Protein AF-A0A1Z8ABP5-F1 (afdb_monomer)

pLDDT: mean 72.45, std 17.42, range [30.52, 94.44]

Solvent-accessible surface area (backbone atoms only — not comparable to full-atom values): 9882 Å² total; per-residue (Å²): 132,71,70,82,73,71,87,62,81,62,79,59,78,64,84,73,91,78,81,77,62,80,47,76,46,73,45,80,45,69,45,99,84,73,43,83,43,78,43,72,34,54,63,34,50,81,84,72,70,44,65,38,53,43,59,44,66,47,68,55,70,88,36,31,41,38,39,39,39,40,35,59,24,32,86,50,101,47,36,38,34,43,45,30,41,34,42,35,42,35,41,51,47,73,78,50,100,43,32,36,37,33,38,38,41,34,34,35,50,72,41,66,71,47,79,44,74,36,62,37,89,87,68,53,65,32,46,46,79,52,44,84,48,90,84,40,94,50,38,88,53,50,36,66,63,53,52,50,66,62,64,75,65,83,48,56,66,73,48,73,54,74,47,81,46,78,57,132

Foldseek 3Di:
DPDFDDWDWDWDQPDDDDDWFDDFAWDWDQPPVRDTDIFGWDGADDFGAFRTWTWGWDDDPDFKIKIKIWTCWGDDPFKTWHIKMKIKIWGWDDPDPFKIKIWMWIFIGTGDMDGHWDATPVRATAGRHAADDPPTPCNPPGRVRVVCVVVVPDDRTPDTDMDMGGHD

Mean predicted aligned error: 12.94 Å

Secondary structure (DSSP, 8-state):
-------------------S-----EEEEE-TTS-EEEEEPP---PPPPPS-EEEEEEEETTTEEEEEEEE--EEETTEEE--EEEEEEEEEEEEETTEEEEEEEEEEEPPPEEE--EE-TTS-EE-TTSSSSTTSTTTTS-HHHHHHHHHTT--SEEEEEEEEEE--

Structure (mmCIF, N/CA/C/O backbone):
data_AF-A0A1Z8ABP5-F1
#
_entry.id   AF-A0A1Z8ABP5-F1
#
loop_
_atom_site.group_PDB
_atom_site.id
_atom_site.type_symbol
_atom_site.label_atom_id
_atom_site.label_alt_id
_atom_site.label_comp_id
_atom_site.label_asym_id
_atom_site.label_entity_id
_atom_site.label_seq_id
_atom_site.pdbx_PDB_ins_code
_atom_site.Cartn_x
_atom_site.Cartn_y
_atom_site.Cartn_z
_atom_site.occupancy
_atom_site.B_iso_or_equiv
_atom_site.auth_seq_id
_atom_site.auth_comp_id
_atom_site.auth_asym_id
_atom_site.auth_atom_id
_atom_site.pdbx_PDB_model_num
ATOM 1 N N . MET A 1 1 ? -12.255 -5.434 32.189 1.00 30.95 1 MET A N 1
ATOM 2 C CA . MET A 1 1 ? -11.335 -4.350 32.593 1.00 30.95 1 MET A CA 1
ATOM 3 C C . MET A 1 1 ? -10.095 -4.470 31.726 1.00 30.95 1 MET A C 1
ATOM 5 O O . MET A 1 1 ? -9.403 -5.467 31.860 1.00 30.95 1 MET A O 1
ATOM 9 N N . PHE A 1 2 ? -9.847 -3.529 30.811 1.00 31.52 2 PHE A N 1
ATOM 10 C CA . PHE A 1 2 ? -8.549 -3.451 30.136 1.00 31.52 2 PHE A CA 1
ATOM 11 C C . PHE A 1 2 ? -7.586 -2.749 31.096 1.00 31.52 2 PHE A C 1
ATOM 13 O O . PHE A 1 2 ? -7.566 -1.526 31.194 1.00 31.52 2 PHE A O 1
ATOM 20 N N . SER A 1 3 ? -6.869 -3.531 31.901 1.00 30.52 3 SER A N 1
ATOM 21 C CA . SER A 1 3 ? -5.678 -3.044 32.595 1.00 30.52 3 SER A CA 1
ATOM 22 C C . SER A 1 3 ? -4.641 -2.682 31.534 1.00 30.52 3 SER A C 1
ATOM 24 O O . SER A 1 3 ? -4.383 -3.522 30.676 1.00 30.52 3 SER A O 1
ATOM 26 N N . ALA A 1 4 ? -4.124 -1.449 31.591 1.00 37.59 4 ALA A N 1
ATOM 27 C CA . ALA A 1 4 ? -2.994 -0.900 30.830 1.00 37.59 4 ALA A CA 1
ATOM 28 C C . ALA A 1 4 ? -2.439 -1.835 29.735 1.00 37.59 4 ALA A C 1
ATOM 30 O O . ALA A 1 4 ? -1.683 -2.764 30.020 1.00 37.59 4 ALA A O 1
ATOM 31 N N . LEU A 1 5 ? -2.851 -1.601 28.487 1.00 39.56 5 LEU A N 1
ATOM 32 C CA . LEU A 1 5 ? -2.443 -2.417 27.347 1.00 39.56 5 LEU A CA 1
ATOM 33 C C . LEU A 1 5 ? -0.969 -2.159 27.032 1.00 39.56 5 LEU A C 1
ATOM 35 O O . LEU A 1 5 ? -0.565 -1.034 26.741 1.00 39.56 5 LEU A O 1
ATOM 39 N N . GLY A 1 6 ? -0.178 -3.224 27.146 1.00 37.31 6 GLY A N 1
ATOM 40 C CA . GLY A 1 6 ? 1.231 -3.236 26.795 1.00 37.31 6 GLY A CA 1
ATOM 41 C C . GLY A 1 6 ? 1.443 -2.807 25.347 1.00 37.31 6 GLY A C 1
ATOM 42 O O . GLY A 1 6 ? 0.754 -3.270 24.440 1.00 37.31 6 GLY A O 1
ATOM 43 N N . LEU A 1 7 ? 2.434 -1.939 25.151 1.00 36.84 7 LEU A N 1
ATOM 44 C CA . LEU A 1 7 ? 3.013 -1.662 23.843 1.00 36.84 7 LEU A CA 1
ATOM 45 C C . LEU A 1 7 ? 3.543 -2.985 23.281 1.00 36.84 7 LEU A C 1
ATOM 47 O O . LEU A 1 7 ? 4.532 -3.526 23.774 1.00 36.84 7 LEU A O 1
ATOM 51 N N . SER A 1 8 ? 2.844 -3.539 22.297 1.00 35.56 8 SER A N 1
ATOM 52 C CA . SER A 1 8 ? 3.332 -4.682 21.532 1.00 35.56 8 SER A CA 1
ATOM 53 C C . SER A 1 8 ? 4.105 -4.112 20.351 1.00 35.56 8 SER A C 1
ATOM 55 O O . SER A 1 8 ? 3.528 -3.453 19.497 1.00 35.56 8 SER A O 1
ATOM 57 N N . PHE A 1 9 ? 5.420 -4.312 20.338 1.00 37.69 9 PHE A N 1
ATOM 58 C CA . PHE A 1 9 ? 6.273 -3.912 19.225 1.00 37.69 9 PHE A CA 1
ATOM 59 C C . PHE A 1 9 ? 6.453 -5.123 18.317 1.00 37.69 9 PHE A C 1
ATOM 61 O O . PHE A 1 9 ? 7.110 -6.089 18.704 1.00 37.69 9 PHE A O 1
ATOM 68 N N . ILE A 1 10 ? 5.878 -5.087 17.120 1.00 40.72 10 ILE A N 1
ATOM 69 C CA . ILE A 1 10 ? 6.277 -6.001 16.052 1.00 40.72 10 ILE A CA 1
ATOM 70 C C . ILE A 1 10 ? 7.285 -5.224 15.211 1.00 40.72 10 ILE A C 1
ATOM 72 O O . ILE A 1 10 ? 6.918 -4.350 14.439 1.00 40.72 10 ILE A O 1
ATOM 76 N N . TYR A 1 11 ? 8.569 -5.487 15.445 1.00 36.22 11 TYR A N 1
ATOM 77 C CA . TYR A 1 11 ? 9.667 -4.937 14.658 1.00 36.22 11 TYR A CA 1
ATOM 78 C C . TYR A 1 11 ? 10.094 -6.004 13.652 1.00 36.22 11 TYR A C 1
ATOM 80 O O . TYR A 1 11 ? 10.737 -6.988 14.019 1.00 36.22 11 TYR A O 1
ATOM 88 N N . LEU A 1 12 ? 9.689 -5.844 12.395 1.00 39.56 12 LEU A N 1
ATOM 89 C CA . LEU A 1 12 ? 10.158 -6.674 11.289 1.00 39.56 12 LEU A CA 1
ATOM 90 C C . LEU A 1 12 ? 11.293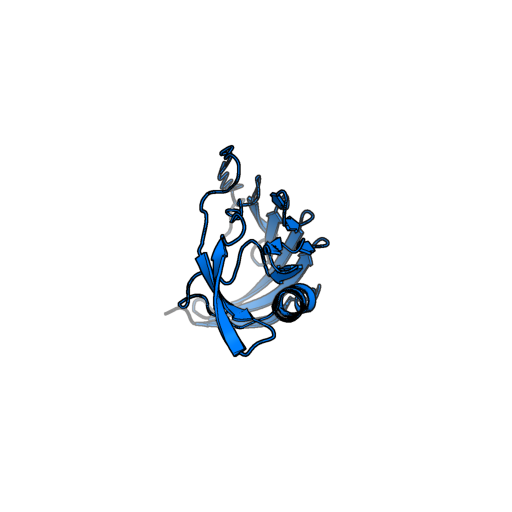 -5.930 10.586 1.00 39.56 12 LEU A C 1
ATOM 92 O O . LEU A 1 12 ? 11.060 -5.085 9.730 1.00 39.56 12 LEU A O 1
ATOM 96 N N . THR A 1 13 ? 12.542 -6.233 10.946 1.00 37.09 13 THR A N 1
ATOM 97 C CA . THR A 1 13 ? 13.694 -5.793 10.149 1.00 37.09 13 THR A CA 1
ATOM 98 C C . THR A 1 13 ? 13.792 -6.652 8.904 1.00 37.09 13 THR A C 1
ATOM 100 O O . THR A 1 13 ? 14.451 -7.690 8.908 1.00 37.09 13 THR A O 1
ATOM 103 N N . GLY A 1 14 ? 13.156 -6.208 7.829 1.00 36.88 14 GLY A N 1
ATOM 104 C CA . GLY A 1 14 ? 13.427 -6.682 6.476 1.00 36.88 14 GLY A CA 1
ATOM 105 C C . GLY A 1 14 ? 14.590 -5.926 5.834 1.00 36.88 14 GLY A C 1
ATOM 106 O O . GLY A 1 14 ? 14.490 -5.537 4.682 1.00 36.88 14 GLY A O 1
ATOM 107 N N . GLY A 1 15 ? 15.666 -5.646 6.578 1.00 35.03 15 GLY A N 1
ATOM 108 C CA . GLY A 1 15 ? 16.841 -4.949 6.054 1.00 35.03 15 GLY A CA 1
ATOM 109 C C . GLY A 1 15 ? 17.746 -5.908 5.287 1.00 35.03 15 GLY A C 1
ATOM 110 O O . GLY A 1 15 ? 18.673 -6.469 5.867 1.00 35.03 15 GLY A O 1
ATOM 111 N N . GLY A 1 16 ? 17.463 -6.115 4.004 1.00 37.31 16 GLY A N 1
ATOM 112 C CA . GLY A 1 16 ? 18.341 -6.814 3.070 1.00 37.31 16 GLY A CA 1
ATOM 113 C C . GLY A 1 16 ? 18.725 -5.885 1.925 1.00 37.31 16 GLY A C 1
ATOM 114 O O . GLY A 1 16 ? 17.856 -5.302 1.299 1.00 37.31 16 GLY A O 1
ATOM 115 N N . THR A 1 17 ? 20.021 -5.745 1.659 1.00 47.41 17 THR A N 1
ATOM 116 C CA . THR A 1 17 ? 20.568 -5.096 0.458 1.00 47.41 17 THR A CA 1
ATOM 117 C C . THR A 1 17 ? 20.537 -6.067 -0.715 1.00 47.41 17 THR A C 1
ATOM 119 O O . THR A 1 17 ? 21.201 -7.092 -0.580 1.00 47.41 17 THR A O 1
ATOM 122 N N . ILE A 1 18 ? 19.897 -5.766 -1.854 1.00 51.09 18 ILE A N 1
ATOM 123 C CA . ILE A 1 18 ? 20.143 -6.491 -3.126 1.00 51.09 18 ILE A CA 1
ATOM 124 C C . ILE A 1 18 ? 20.008 -5.508 -4.304 1.00 51.09 18 ILE A C 1
ATOM 126 O O . ILE A 1 18 ? 18.947 -4.959 -4.568 1.00 51.09 18 ILE A O 1
ATOM 130 N N . GLU A 1 19 ? 21.118 -5.066 -4.899 1.00 51.25 19 GLU A N 1
ATOM 131 C CA . GLU A 1 19 ? 21.839 -5.738 -6.001 1.00 51.25 19 GLU A CA 1
ATOM 132 C C . GLU A 1 19 ? 21.023 -5.823 -7.294 1.00 51.25 19 GLU A C 1
ATOM 134 O O . GLU A 1 19 ? 20.451 -6.856 -7.613 1.00 51.25 19 GLU A O 1
ATOM 139 N N . GLY A 1 20 ? 21.083 -4.747 -8.084 1.00 50.56 20 GLY A N 1
ATOM 140 C CA . GLY A 1 20 ? 20.948 -4.807 -9.537 1.00 50.56 20 GLY A CA 1
ATOM 141 C C . GLY A 1 20 ? 19.717 -5.544 -10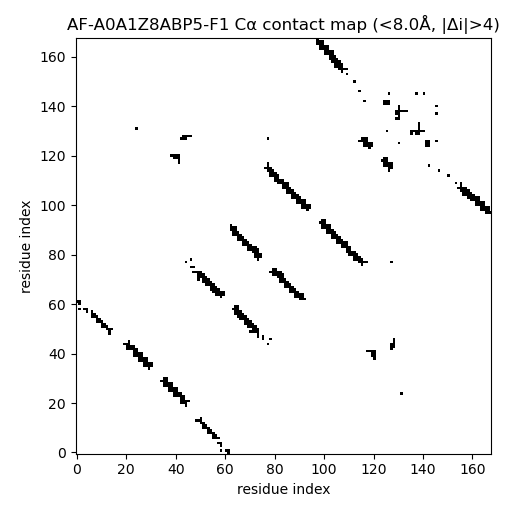.090 1.00 50.56 20 GLY A C 1
ATOM 142 O O . GLY A 1 20 ? 18.730 -5.795 -9.409 1.00 50.56 20 GLY A O 1
ATOM 143 N N . PRO A 1 21 ? 19.718 -5.817 -11.392 1.00 49.97 21 PRO A N 1
ATOM 144 C CA . PRO A 1 21 ? 18.587 -6.451 -12.040 1.00 49.97 21 PRO A CA 1
ATOM 145 C C . PRO A 1 21 ? 18.648 -7.977 -11.966 1.00 49.97 21 PRO A C 1
ATOM 147 O O . PRO A 1 21 ? 19.685 -8.576 -12.241 1.00 49.97 21 PRO A O 1
ATOM 150 N N . VAL A 1 22 ? 17.519 -8.613 -11.642 1.00 53.31 22 VAL A N 1
ATOM 151 C CA . VAL A 1 22 ? 17.486 -10.047 -11.291 1.00 53.31 22 VAL A CA 1
ATOM 152 C C . VAL A 1 22 ? 17.386 -10.963 -12.525 1.00 53.31 22 VAL A C 1
ATOM 154 O O . VAL A 1 22 ? 17.868 -12.092 -12.487 1.00 53.31 22 VAL A O 1
ATOM 157 N N . HIS A 1 23 ? 16.832 -10.488 -13.654 1.00 52.25 23 HIS A N 1
ATOM 158 C CA . HIS A 1 23 ? 16.656 -11.291 -14.878 1.00 52.25 23 HIS A CA 1
ATOM 159 C C . HIS A 1 23 ? 16.701 -10.470 -16.182 1.00 52.25 23 HIS A C 1
ATOM 161 O O . HIS A 1 23 ? 16.246 -9.325 -16.218 1.00 52.25 23 HIS A O 1
ATOM 167 N N . SER A 1 24 ? 17.190 -11.091 -17.264 1.00 53.19 24 SER A N 1
ATOM 168 C CA . SER A 1 24 ? 16.945 -10.698 -18.660 1.00 53.19 24 SER A CA 1
ATOM 169 C C . SER A 1 24 ? 15.767 -11.516 -19.200 1.00 53.19 24 SER A C 1
ATOM 171 O O . SER A 1 24 ? 15.878 -12.729 -19.379 1.00 53.19 24 SER A O 1
ATOM 173 N N . TYR A 1 25 ? 14.619 -10.879 -19.409 1.00 53.59 25 TYR A N 1
ATOM 174 C CA . TYR A 1 25 ? 13.481 -11.499 -20.099 1.00 53.59 25 TYR A CA 1
ATOM 175 C C . TYR A 1 25 ? 13.697 -11.426 -21.611 1.00 53.59 25 TYR A C 1
ATOM 177 O O . TYR A 1 25 ? 14.532 -10.659 -22.057 1.00 53.59 25 TYR A O 1
ATOM 185 N N . GLN A 1 26 ? 12.965 -12.189 -22.413 1.00 58.59 26 GLN A N 1
ATOM 186 C CA . GLN A 1 26 ? 12.866 -11.973 -23.856 1.00 58.59 26 GLN A CA 1
ATOM 187 C C . GLN A 1 26 ? 11.385 -11.907 -24.200 1.00 58.59 26 GLN A C 1
ATOM 189 O O . GLN A 1 26 ? 10.614 -12.736 -23.717 1.00 58.59 26 GLN A O 1
ATOM 194 N N . TYR A 1 27 ? 10.979 -10.925 -25.002 1.00 56.25 27 TYR A N 1
ATOM 195 C CA . TYR A 1 27 ? 9.582 -10.780 -25.410 1.00 56.25 27 TYR A CA 1
ATOM 196 C C . TYR A 1 27 ? 9.447 -10.722 -26.924 1.00 56.25 27 TYR A C 1
ATOM 198 O O . TYR A 1 27 ? 10.312 -10.199 -27.631 1.00 56.25 27 TYR A O 1
ATOM 206 N N . GLU A 1 28 ? 8.344 -11.289 -27.409 1.00 56.53 28 GLU A N 1
ATOM 207 C CA . GLU A 1 28 ? 7.979 -11.267 -28.819 1.00 56.53 28 GLU A CA 1
ATOM 208 C C . GLU A 1 28 ? 7.131 -10.028 -29.116 1.00 56.53 28 GLU A C 1
ATOM 210 O O . GLU A 1 28 ? 6.139 -9.756 -28.437 1.00 56.53 28 GLU A O 1
ATOM 215 N N . TYR A 1 29 ? 7.487 -9.289 -30.161 1.00 57.16 29 TYR A N 1
ATOM 216 C CA . TYR A 1 29 ? 6.696 -8.176 -30.679 1.00 57.16 29 TYR A CA 1
ATOM 217 C C . TYR A 1 29 ? 6.584 -8.267 -32.201 1.00 57.16 29 TYR A C 1
ATOM 219 O O . TYR A 1 29 ? 7.294 -9.029 -32.856 1.00 57.16 29 TYR A O 1
ATOM 227 N N . THR A 1 30 ? 5.656 -7.507 -32.777 1.00 59.22 30 THR A N 1
ATOM 228 C CA . THR A 1 30 ? 5.515 -7.401 -34.234 1.00 59.22 30 THR A CA 1
ATOM 229 C C . THR A 1 30 ? 6.191 -6.112 -34.686 1.00 59.22 30 THR A C 1
ATOM 231 O O . THR A 1 30 ? 5.744 -5.030 -34.314 1.00 59.22 30 THR A O 1
ATOM 234 N N . ALA A 1 31 ? 7.286 -6.220 -35.440 1.00 59.44 31 ALA A N 1
ATOM 235 C CA . ALA A 1 31 ? 8.007 -5.067 -35.981 1.00 59.44 31 ALA A CA 1
ATOM 236 C C . ALA A 1 31 ? 7.173 -4.332 -37.050 1.00 59.44 31 ALA A C 1
ATOM 238 O O . ALA A 1 31 ? 6.185 -4.878 -37.541 1.00 59.44 31 ALA A O 1
ATOM 239 N N . GLU A 1 32 ? 7.597 -3.130 -37.468 1.00 48.56 32 GLU A N 1
ATOM 240 C CA . GLU A 1 32 ? 6.893 -2.295 -38.469 1.00 48.56 32 GLU A CA 1
ATOM 241 C C . GLU A 1 32 ? 6.488 -3.049 -39.751 1.00 48.56 32 GLU A C 1
ATOM 243 O O . GLU A 1 32 ? 5.484 -2.721 -40.377 1.00 48.56 32 GLU A O 1
ATOM 248 N N . TYR A 1 33 ? 7.223 -4.101 -40.117 1.00 70.31 33 TYR A N 1
ATOM 249 C CA . TYR A 1 33 ? 6.970 -4.918 -41.307 1.00 70.31 33 TYR A CA 1
ATOM 250 C C . TYR A 1 33 ? 6.098 -6.161 -41.054 1.00 70.31 33 TYR A C 1
ATOM 252 O O . TYR A 1 33 ? 6.052 -7.060 -41.891 1.00 70.31 33 TYR A O 1
ATOM 260 N N . GLY A 1 34 ? 5.432 -6.262 -39.901 1.00 53.81 34 GLY A N 1
ATOM 261 C CA . GLY A 1 34 ? 4.559 -7.397 -39.580 1.00 53.81 34 GLY A CA 1
ATOM 262 C C . GLY A 1 34 ? 5.303 -8.680 -39.185 1.00 53.81 34 GLY A C 1
ATOM 263 O O . GLY A 1 34 ? 4.693 -9.743 -39.087 1.00 53.81 34 GLY A O 1
ATOM 264 N N . VAL A 1 35 ? 6.618 -8.604 -38.968 1.00 54.62 35 VAL A N 1
ATOM 265 C CA . VAL A 1 35 ? 7.461 -9.754 -38.611 1.00 54.62 35 VAL A CA 1
ATOM 266 C C . VAL A 1 35 ? 7.491 -9.917 -37.095 1.00 54.62 35 VAL A C 1
ATOM 268 O O . VAL A 1 35 ? 7.703 -8.940 -36.376 1.00 54.62 35 VAL A O 1
ATOM 271 N N . ARG A 1 36 ? 7.323 -11.154 -36.609 1.00 59.88 36 ARG A N 1
ATOM 272 C CA . ARG A 1 36 ? 7.581 -11.485 -35.202 1.00 59.88 36 ARG A CA 1
ATOM 273 C C . ARG A 1 36 ? 9.077 -11.386 -34.920 1.00 59.88 36 ARG A C 1
ATOM 275 O O . ARG A 1 36 ? 9.863 -12.111 -35.526 1.00 59.88 36 ARG A O 1
ATOM 282 N N . ALA A 1 37 ? 9.448 -10.498 -34.012 1.00 60.34 37 ALA A N 1
ATOM 283 C CA . ALA A 1 37 ? 10.814 -10.278 -33.566 1.00 60.34 37 ALA A CA 1
ATOM 284 C C . ALA A 1 37 ? 10.923 -10.551 -32.064 1.00 60.34 37 ALA A C 1
ATOM 286 O O . ALA A 1 37 ? 9.956 -10.372 -31.324 1.00 60.34 37 ALA A O 1
ATOM 287 N N . VAL A 1 38 ? 12.108 -10.981 -31.632 1.00 55.62 38 VAL A N 1
ATOM 288 C CA . VAL A 1 38 ? 12.446 -11.192 -30.222 1.00 55.62 38 VAL A CA 1
ATOM 289 C C . VAL A 1 38 ? 13.422 -10.098 -29.815 1.00 55.62 38 VAL A C 1
ATOM 291 O O . VAL A 1 38 ? 14.423 -9.882 -30.499 1.00 55.62 38 VAL A O 1
ATOM 294 N N . ALA A 1 39 ? 13.119 -9.401 -28.728 1.00 58.28 39 ALA A N 1
ATOM 295 C CA . ALA A 1 39 ? 14.025 -8.447 -28.105 1.00 58.28 39 ALA A CA 1
ATOM 296 C C . ALA A 1 39 ? 14.477 -8.967 -26.740 1.00 58.28 39 ALA A C 1
ATOM 298 O O . ALA A 1 39 ? 13.691 -9.596 -26.024 1.00 58.28 39 ALA A O 1
ATOM 299 N N . ASP A 1 40 ? 15.722 -8.655 -26.372 1.00 53.78 40 ASP A N 1
ATOM 300 C CA . ASP A 1 40 ? 16.154 -8.769 -24.985 1.00 53.78 40 ASP A CA 1
ATOM 301 C C . ASP A 1 40 ? 15.351 -7.758 -24.158 1.00 53.78 40 ASP A C 1
ATOM 303 O O . ASP A 1 40 ? 15.362 -6.545 -24.373 1.00 53.78 40 ASP A O 1
ATOM 307 N N . GLY A 1 41 ? 14.567 -8.312 -23.251 1.00 53.69 41 GLY A N 1
ATOM 308 C CA . GLY A 1 41 ? 13.751 -7.619 -22.285 1.00 53.69 41 GLY A CA 1
ATOM 309 C C . GLY A 1 41 ? 14.603 -6.935 -21.232 1.00 53.69 41 GLY A C 1
ATOM 310 O O . GLY A 1 41 ? 15.698 -7.361 -20.862 1.00 53.69 41 GLY A O 1
ATOM 311 N N . THR A 1 42 ? 14.058 -5.840 -20.740 1.00 53.94 42 THR A N 1
ATOM 312 C CA . THR A 1 42 ? 14.697 -4.997 -19.746 1.00 53.94 42 THR A CA 1
ATOM 313 C C . THR A 1 42 ? 14.742 -5.679 -18.387 1.00 53.94 42 THR A C 1
ATOM 315 O O . THR A 1 42 ? 13.869 -6.448 -17.999 1.00 53.94 42 THR A O 1
ATOM 318 N N . HIS A 1 43 ? 15.784 -5.331 -17.660 1.00 57.44 43 HIS A N 1
ATOM 319 C CA . HIS A 1 43 ? 16.019 -5.613 -16.261 1.00 57.44 43 HIS A CA 1
ATOM 320 C C . HIS A 1 43 ? 14.791 -5.451 -15.343 1.00 57.44 43 HIS A C 1
ATOM 322 O O . HIS A 1 43 ? 14.210 -4.368 -15.266 1.00 57.44 43 HIS A O 1
ATOM 328 N N . PHE A 1 44 ? 14.454 -6.514 -14.604 1.00 64.12 44 PHE A N 1
ATOM 329 C CA . PHE A 1 44 ? 13.437 -6.481 -13.546 1.00 64.12 44 PHE A CA 1
ATOM 330 C C . PHE A 1 44 ? 14.022 -6.094 -12.203 1.00 64.12 44 PHE A C 1
ATOM 332 O O . PHE A 1 44 ? 15.118 -6.529 -11.839 1.00 64.12 44 PHE A O 1
ATOM 339 N N . TYR A 1 45 ? 13.233 -5.317 -11.471 1.00 63.62 45 TYR A N 1
ATOM 340 C CA . TYR A 1 45 ? 13.515 -4.931 -10.102 1.00 63.62 45 TYR A CA 1
ATOM 341 C C . TYR A 1 45 ? 12.588 -5.713 -9.178 1.00 63.62 45 TYR A C 1
ATOM 343 O O . TYR A 1 45 ? 11.402 -5.886 -9.465 1.00 63.62 45 TYR A O 1
ATOM 351 N N . THR A 1 46 ? 13.122 -6.181 -8.058 1.00 63.06 46 THR A N 1
ATOM 352 C CA . THR A 1 46 ? 12.301 -6.722 -6.976 1.00 63.06 46 THR A CA 1
ATOM 353 C C . THR A 1 46 ? 11.826 -5.555 -6.128 1.00 63.06 46 THR A C 1
ATOM 355 O O . THR A 1 46 ? 12.618 -4.682 -5.779 1.00 63.06 46 THR A O 1
ATOM 358 N N . ARG A 1 47 ? 10.527 -5.504 -5.820 1.00 65.06 47 ARG A N 1
ATOM 359 C CA . ARG A 1 47 ? 9.997 -4.476 -4.925 1.00 65.06 47 ARG A CA 1
ATOM 360 C C . ARG A 1 47 ? 10.442 -4.810 -3.507 1.00 65.06 47 ARG A C 1
ATOM 362 O O . ARG A 1 47 ? 10.137 -5.894 -3.015 1.00 65.06 47 ARG A O 1
ATOM 369 N N . GLU A 1 48 ? 11.181 -3.903 -2.887 1.00 66.56 48 GLU A N 1
ATOM 370 C CA . GLU A 1 48 ? 11.535 -4.033 -1.478 1.00 66.56 48 GLU A CA 1
ATOM 371 C C . GLU A 1 48 ? 10.332 -3.684 -0.599 1.00 66.56 48 GLU A C 1
ATOM 373 O O . GLU A 1 48 ? 9.457 -2.903 -0.988 1.00 66.56 48 GLU A O 1
ATOM 378 N N . ASN A 1 49 ? 10.290 -4.297 0.582 1.00 68.88 49 ASN A N 1
ATOM 379 C CA . ASN A 1 49 ? 9.341 -3.915 1.616 1.00 68.88 49 ASN A CA 1
ATOM 380 C C . ASN A 1 49 ? 9.831 -2.645 2.310 1.00 68.88 49 ASN A C 1
ATOM 382 O O . ASN A 1 49 ? 11.021 -2.327 2.285 1.00 68.88 49 ASN A O 1
ATOM 386 N N . SER A 1 50 ? 8.913 -1.942 2.963 1.00 72.69 50 SER A N 1
ATOM 387 C CA . SER A 1 50 ? 9.252 -0.780 3.771 1.00 72.69 50 SER A CA 1
ATOM 388 C C . SER A 1 50 ? 10.267 -1.153 4.852 1.00 72.69 50 SER A C 1
ATOM 390 O O . SER A 1 50 ? 10.166 -2.193 5.506 1.00 72.69 50 SER A O 1
ATOM 392 N N . THR A 1 51 ? 11.252 -0.282 5.067 1.00 72.19 51 THR A N 1
ATOM 393 C CA . THR A 1 51 ? 12.306 -0.494 6.073 1.00 72.19 51 THR A CA 1
ATOM 394 C C . THR A 1 51 ? 11.744 -0.591 7.494 1.00 72.19 51 THR A C 1
ATOM 396 O O . THR A 1 51 ? 12.330 -1.245 8.359 1.00 72.19 51 THR A O 1
ATOM 399 N N . LEU A 1 52 ? 10.622 0.083 7.752 1.00 75.88 52 LEU A N 1
ATOM 400 C CA . LEU A 1 52 ? 9.958 0.124 9.043 1.00 75.88 52 LEU A CA 1
ATOM 401 C C . LEU A 1 52 ? 8.438 0.114 8.856 1.00 75.88 52 LEU A C 1
ATOM 403 O O . LEU A 1 52 ? 7.868 1.052 8.301 1.00 75.88 52 LEU A O 1
ATOM 407 N N . GLU A 1 53 ? 7.802 -0.900 9.430 1.00 80.38 53 GLU A N 1
ATOM 408 C CA . GLU A 1 53 ? 6.357 -0.979 9.632 1.00 80.38 53 GLU A CA 1
ATOM 409 C C . GLU A 1 53 ? 6.097 -1.096 11.137 1.00 80.38 53 GLU A C 1
ATOM 411 O O . GLU A 1 53 ? 6.631 -1.986 11.803 1.00 80.38 53 GLU A O 1
ATOM 416 N N . LEU A 1 54 ? 5.323 -0.166 11.697 1.00 80.50 54 LEU A N 1
ATOM 417 C CA . LEU A 1 54 ? 4.969 -0.137 13.114 1.00 80.50 54 LEU A CA 1
ATOM 418 C C . LEU A 1 54 ? 3.457 -0.080 13.273 1.00 80.50 54 LEU A C 1
ATOM 420 O O . LEU A 1 54 ? 2.819 0.842 12.773 1.00 80.50 54 LEU A O 1
ATOM 424 N N . GLU A 1 55 ? 2.905 -1.007 14.046 1.00 88.50 55 GLU A N 1
ATOM 425 C CA . GLU A 1 55 ? 1.515 -0.975 14.494 1.00 88.50 55 GLU A CA 1
ATOM 426 C C . GLU A 1 55 ? 1.467 -0.617 15.984 1.00 88.50 55 GLU A C 1
ATOM 428 O O . GLU A 1 55 ? 2.092 -1.264 16.824 1.00 88.50 55 GLU A O 1
ATOM 433 N N . PHE A 1 56 ? 0.705 0.421 16.318 1.00 83.81 56 PHE A N 1
ATOM 434 C CA . PHE A 1 56 ? 0.428 0.837 17.685 1.00 83.81 56 PHE A CA 1
ATOM 435 C C . PHE A 1 56 ? -1.044 0.626 17.989 1.00 83.81 56 PHE A C 1
ATOM 437 O O . PHE A 1 56 ? -1.909 1.142 17.285 1.00 83.81 56 PHE A O 1
ATOM 444 N N . LEU A 1 57 ? -1.326 -0.059 19.090 1.00 87.69 57 LEU A N 1
ATOM 445 C CA . LEU A 1 57 ? -2.680 -0.280 19.572 1.00 87.69 57 LEU A CA 1
ATOM 446 C C . LEU A 1 57 ? -2.814 0.313 20.974 1.00 87.69 57 LEU A C 1
ATOM 448 O O . LEU A 1 57 ? -2.194 -0.147 21.931 1.00 87.69 57 LEU A O 1
ATOM 452 N N . ILE A 1 58 ? -3.604 1.377 21.083 1.00 85.75 58 ILE A N 1
ATOM 453 C CA . ILE A 1 58 ? -3.757 2.182 22.293 1.00 85.75 58 ILE A CA 1
ATOM 454 C C . ILE A 1 58 ? -5.212 2.101 22.748 1.00 85.75 58 ILE A C 1
ATOM 456 O O . ILE A 1 58 ? -6.124 2.584 22.078 1.00 85.75 58 ILE A O 1
ATOM 460 N N . GLY A 1 59 ? -5.436 1.504 23.919 1.00 85.88 59 GLY A N 1
ATOM 461 C CA . GLY A 1 59 ? -6.734 1.548 24.591 1.00 85.88 59 GLY A CA 1
ATOM 462 C C . GLY A 1 59 ? -6.899 2.847 25.379 1.00 85.88 59 GLY A C 1
ATOM 463 O O . GLY A 1 59 ? -6.080 3.152 26.245 1.00 85.88 59 GLY A O 1
ATOM 464 N N . LEU A 1 60 ? -7.968 3.597 25.112 1.00 82.88 60 LEU A N 1
ATOM 465 C CA . LEU A 1 60 ? -8.338 4.796 25.863 1.00 82.88 60 LEU A CA 1
ATOM 466 C C . LEU A 1 60 ? -9.580 4.486 26.708 1.00 82.88 60 LEU A C 1
ATOM 468 O O . LEU A 1 60 ? -10.706 4.442 26.218 1.00 82.88 60 LEU A O 1
ATOM 472 N N . GLY A 1 61 ? -9.373 4.239 28.001 1.00 80.44 61 GLY A N 1
ATOM 473 C CA . GLY A 1 61 ? -10.446 3.795 28.891 1.00 80.44 61 GLY A CA 1
ATOM 474 C C . GLY A 1 61 ? -10.876 2.352 28.608 1.00 80.44 61 GLY A C 1
ATOM 475 O O . GLY A 1 61 ? -10.059 1.498 28.273 1.00 80.44 61 GLY A O 1
ATOM 476 N N . THR A 1 62 ? -12.162 2.056 28.796 1.00 80.19 62 THR A N 1
ATOM 477 C CA . THR A 1 62 ? -12.708 0.695 28.638 1.00 80.19 62 THR A CA 1
ATOM 478 C C . THR A 1 62 ? -13.340 0.434 27.279 1.00 80.19 62 THR A C 1
ATOM 480 O O . THR A 1 62 ? -13.700 -0.705 26.992 1.00 80.19 62 THR A O 1
ATOM 483 N N . ASP A 1 63 ? -13.533 1.479 26.482 1.00 86.31 63 ASP A N 1
ATOM 484 C CA . ASP A 1 63 ? -14.446 1.455 25.349 1.00 86.31 63 ASP A CA 1
ATOM 485 C C . ASP A 1 63 ? -13.919 2.176 24.105 1.00 86.31 63 ASP A C 1
ATOM 487 O O . ASP A 1 63 ? -14.625 2.212 23.108 1.00 86.31 63 ASP A O 1
ATOM 491 N N . VAL A 1 64 ? -12.705 2.729 24.108 1.00 88.06 64 VAL A N 1
ATOM 492 C CA . VAL A 1 64 ? -12.087 3.288 22.898 1.00 88.06 64 VAL A CA 1
ATOM 493 C C . VAL A 1 64 ? -10.795 2.549 22.588 1.00 88.06 64 VAL A C 1
ATOM 495 O O . VAL A 1 64 ? -9.960 2.341 23.467 1.00 88.06 64 VAL A O 1
ATOM 498 N N . LEU A 1 65 ? -10.630 2.189 21.321 1.00 91.00 65 LEU A N 1
ATOM 499 C CA . LEU A 1 65 ? -9.410 1.630 20.768 1.00 91.00 65 LEU A CA 1
ATOM 500 C C . LEU A 1 65 ? -8.914 2.530 19.640 1.00 91.00 65 LEU A C 1
ATOM 502 O O . LEU A 1 65 ? -9.672 2.882 18.740 1.00 91.00 65 LEU A O 1
ATOM 506 N N . LEU A 1 66 ? -7.645 2.903 19.702 1.00 90.06 66 LEU A N 1
ATOM 507 C CA . LEU A 1 66 ? -6.942 3.590 18.635 1.00 90.06 66 LEU A CA 1
ATOM 508 C C . LEU A 1 66 ? -5.883 2.640 18.080 1.00 90.06 66 LEU A C 1
ATOM 510 O O . LEU A 1 66 ? -5.004 2.208 18.821 1.00 90.06 66 LEU A O 1
ATOM 514 N N . THR A 1 67 ? -5.947 2.357 16.787 1.00 91.38 67 THR A N 1
ATOM 515 C CA . THR A 1 67 ? -4.887 1.670 16.051 1.00 91.38 67 THR A CA 1
ATOM 516 C C . THR A 1 67 ? -4.209 2.675 15.134 1.00 91.38 67 THR A C 1
ATOM 518 O O . THR A 1 67 ? -4.883 3.348 14.357 1.00 91.38 67 THR A O 1
ATOM 521 N N . ALA A 1 68 ? -2.890 2.790 15.218 1.00 90.12 68 ALA A N 1
ATOM 522 C CA . ALA A 1 68 ? -2.088 3.615 14.330 1.00 90.12 68 ALA A CA 1
ATOM 523 C C . ALA A 1 68 ? -1.041 2.742 13.641 1.00 90.12 68 ALA A C 1
ATOM 525 O O . ALA A 1 68 ? -0.240 2.122 14.333 1.00 90.12 68 ALA A O 1
ATOM 526 N N . ASN A 1 69 ? -1.022 2.716 12.310 1.00 89.00 69 ASN A N 1
ATOM 527 C CA . ASN A 1 69 ? 0.042 2.051 11.556 1.00 89.00 69 ASN A CA 1
ATOM 528 C C . ASN A 1 69 ? 0.910 3.092 10.873 1.00 89.00 69 ASN A C 1
ATOM 530 O O . ASN A 1 69 ? 0.382 3.937 10.150 1.00 89.00 69 ASN A O 1
ATOM 534 N N . ILE A 1 70 ? 2.215 3.016 11.098 1.00 87.94 70 ILE A N 1
ATOM 535 C CA . ILE A 1 70 ? 3.226 3.874 10.491 1.00 87.94 70 ILE A CA 1
ATOM 536 C C . ILE A 1 70 ? 4.077 3.013 9.573 1.00 87.94 70 ILE A C 1
ATOM 538 O O . ILE A 1 70 ? 4.590 1.980 9.993 1.00 87.94 70 ILE A O 1
ATOM 542 N N . ASP A 1 71 ? 4.254 3.480 8.351 1.00 88.38 71 ASP A N 1
ATOM 543 C CA . ASP A 1 71 ? 5.102 2.861 7.345 1.00 88.38 71 ASP A CA 1
ATOM 544 C C . ASP A 1 71 ? 6.131 3.901 6.878 1.00 88.38 71 ASP A C 1
ATOM 546 O O . ASP A 1 71 ? 5.782 5.055 6.606 1.00 88.38 71 ASP A O 1
ATOM 550 N N . SER A 1 72 ? 7.412 3.526 6.838 1.00 85.25 72 SER A N 1
ATOM 551 C CA . SER A 1 72 ? 8.503 4.439 6.462 1.00 85.25 72 SER A CA 1
ATOM 552 C C 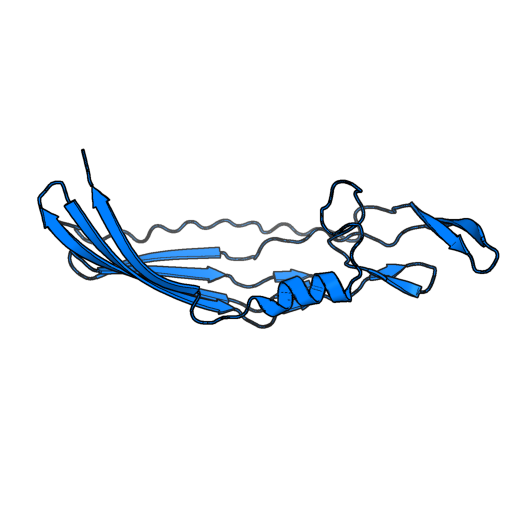. SER A 1 72 ? 8.518 4.837 4.992 1.00 85.25 72 SER A C 1
ATOM 554 O O . SER A 1 72 ? 9.318 5.689 4.612 1.00 85.25 72 SER A O 1
ATOM 556 N N . GLY A 1 73 ? 7.684 4.221 4.166 1.00 84.38 73 GLY A N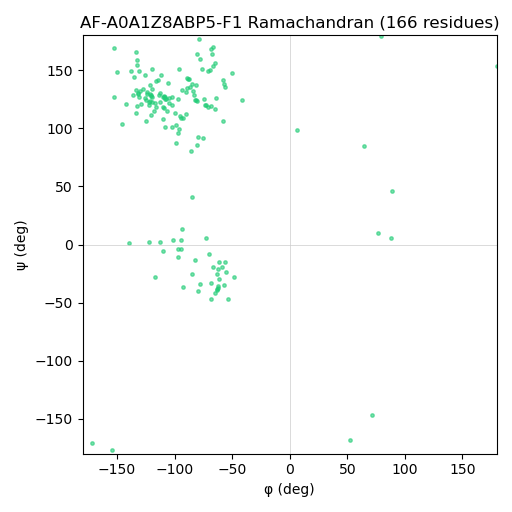 1
ATOM 557 C CA . GLY A 1 73 ? 7.797 4.284 2.729 1.00 84.38 73 GLY A CA 1
ATOM 558 C C . GLY A 1 73 ? 8.863 3.332 2.197 1.00 84.38 73 GLY A C 1
ATOM 559 O O . GLY A 1 73 ? 9.552 2.622 2.942 1.00 84.38 73 GLY A O 1
ATOM 560 N N . ILE A 1 74 ? 8.984 3.352 0.875 1.00 83.94 74 ILE A N 1
ATOM 561 C CA . ILE A 1 74 ? 9.867 2.498 0.084 1.00 83.94 74 ILE A CA 1
ATOM 562 C C . ILE A 1 74 ? 10.644 3.412 -0.853 1.00 83.94 74 ILE A C 1
ATOM 564 O O . ILE A 1 74 ? 10.041 4.234 -1.538 1.00 83.94 74 ILE A O 1
ATOM 568 N N . ASP A 1 75 ? 11.960 3.246 -0.924 1.00 82.25 75 ASP A N 1
ATOM 569 C CA . ASP A 1 75 ? 12.791 3.965 -1.885 1.00 82.25 75 ASP A CA 1
ATOM 570 C C . ASP A 1 75 ? 13.605 2.968 -2.704 1.00 82.25 75 ASP A C 1
ATOM 572 O O . ASP A 1 75 ? 14.540 2.341 -2.215 1.00 82.25 75 ASP A O 1
ATOM 576 N N . THR A 1 76 ? 13.207 2.788 -3.959 1.00 77.25 76 THR A N 1
ATOM 577 C CA . THR A 1 76 ? 13.853 1.876 -4.905 1.00 77.25 76 THR A CA 1
ATOM 578 C C . THR A 1 76 ? 14.064 2.588 -6.239 1.00 77.25 76 THR A C 1
ATOM 580 O O . THR A 1 76 ? 13.325 3.520 -6.562 1.00 77.25 76 THR A O 1
ATOM 583 N N . PRO A 1 77 ? 15.001 2.131 -7.093 1.00 79.19 77 PRO A N 1
ATOM 584 C CA . PRO A 1 77 ? 15.339 2.828 -8.337 1.00 79.19 77 PRO A CA 1
ATOM 585 C C . PRO A 1 77 ? 14.162 3.097 -9.285 1.00 79.19 77 PRO A C 1
ATOM 587 O O . PRO A 1 77 ? 14.260 3.979 -10.137 1.00 79.19 77 PRO A O 1
ATOM 590 N N . LYS A 1 78 ? 13.083 2.308 -9.188 1.00 84.31 78 LYS A N 1
ATOM 591 C CA . LYS A 1 78 ? 11.908 2.406 -10.062 1.00 84.31 78 LYS A CA 1
ATOM 592 C C . LYS A 1 78 ? 10.590 2.657 -9.333 1.00 84.31 78 LYS A C 1
ATOM 594 O O . LYS A 1 78 ? 9.545 2.711 -9.978 1.00 84.31 78 LYS A O 1
ATOM 599 N N . PHE A 1 79 ? 10.625 2.799 -8.011 1.00 83.94 79 PHE A N 1
ATOM 600 C CA . PHE A 1 79 ? 9.448 3.095 -7.207 1.00 83.94 79 PHE A CA 1
ATOM 601 C C . PHE A 1 79 ? 9.839 3.843 -5.941 1.00 83.94 79 PHE A C 1
ATOM 603 O O . PHE A 1 79 ? 10.664 3.359 -5.164 1.00 83.94 79 PHE A O 1
ATOM 610 N N . ASN A 1 80 ? 9.189 4.976 -5.716 1.00 85.50 80 ASN A N 1
ATOM 611 C CA . ASN A 1 80 ? 9.288 5.716 -4.475 1.00 85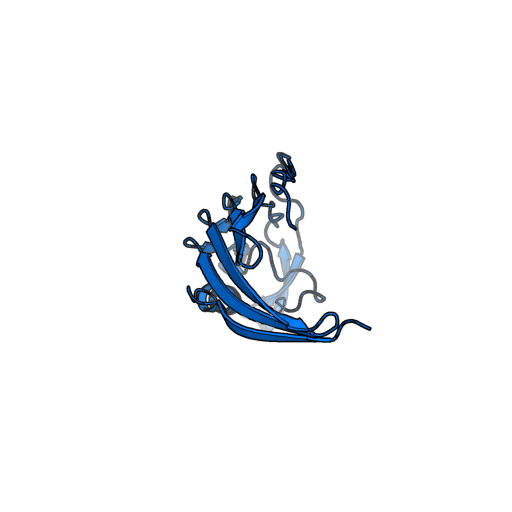.50 80 ASN A CA 1
ATOM 612 C C . ASN A 1 80 ? 7.895 5.846 -3.852 1.00 85.50 80 ASN A C 1
ATOM 614 O O . ASN A 1 80 ? 6.937 6.249 -4.512 1.00 85.50 80 ASN A O 1
ATOM 618 N N . ALA A 1 81 ? 7.782 5.495 -2.579 1.00 86.25 81 ALA A N 1
ATOM 619 C CA . ALA A 1 81 ? 6.641 5.807 -1.743 1.00 86.25 81 ALA A CA 1
ATOM 620 C C . ALA A 1 81 ? 7.125 6.616 -0.552 1.00 86.25 81 ALA A C 1
ATOM 622 O O . ALA A 1 81 ? 7.951 6.145 0.228 1.00 86.25 81 ALA A O 1
ATOM 623 N N . ALA A 1 82 ? 6.555 7.803 -0.381 1.00 87.81 82 ALA A N 1
ATOM 624 C CA . ALA A 1 82 ? 6.737 8.571 0.834 1.00 87.81 82 ALA A CA 1
ATOM 625 C C . ALA A 1 82 ? 6.119 7.840 2.046 1.00 87.81 82 ALA A C 1
ATOM 627 O O . ALA A 1 82 ? 5.177 7.055 1.878 1.00 87.81 82 ALA A O 1
ATOM 628 N N . PRO A 1 83 ? 6.603 8.132 3.269 1.00 89.00 83 PRO A N 1
ATOM 629 C CA . PRO A 1 83 ? 6.049 7.576 4.496 1.00 89.00 83 PRO A CA 1
ATOM 630 C C . PRO A 1 83 ? 4.532 7.736 4.581 1.00 89.00 83 PRO A C 1
ATOM 632 O O . PRO A 1 83 ? 3.970 8.738 4.124 1.00 89.00 83 PRO A O 1
ATOM 635 N N . SER A 1 84 ? 3.870 6.770 5.211 1.00 89.69 84 SER A N 1
ATOM 636 C CA . SER A 1 84 ? 2.421 6.792 5.382 1.00 89.69 84 SER A CA 1
ATOM 637 C C . SER A 1 84 ? 1.986 6.486 6.810 1.00 89.69 84 SER A C 1
ATOM 639 O O . SER A 1 84 ? 2.694 5.850 7.592 1.00 89.69 84 SER A O 1
ATOM 641 N N . LEU A 1 85 ? 0.803 6.987 7.159 1.00 90.69 85 LEU A N 1
ATOM 642 C CA . LEU A 1 85 ? 0.164 6.785 8.453 1.00 90.69 85 LEU A CA 1
ATOM 643 C C . LEU A 1 85 ? -1.288 6.371 8.224 1.00 90.69 85 LEU A C 1
ATOM 645 O O . LEU A 1 85 ? -2.027 7.061 7.531 1.00 90.69 85 LEU A O 1
ATOM 649 N N . SER A 1 86 ? -1.740 5.293 8.853 1.00 91.12 86 SER A N 1
ATOM 650 C CA . SER A 1 86 ? -3.172 4.997 8.974 1.00 91.12 86 SER A CA 1
ATOM 651 C C . SER A 1 86 ? -3.608 5.063 10.427 1.00 91.12 86 SER A C 1
ATOM 653 O O . SER A 1 86 ? -2.863 4.673 11.322 1.00 91.12 86 SER A O 1
ATOM 655 N N . LEU A 1 87 ? -4.805 5.593 10.660 1.00 92.88 87 LEU A N 1
ATOM 656 C CA . LEU A 1 87 ? -5.398 5.753 11.980 1.00 92.88 87 LEU A CA 1
ATOM 657 C C . LEU A 1 87 ? -6.803 5.171 11.963 1.00 92.88 87 LEU A C 1
ATOM 659 O O . LEU A 1 87 ? -7.668 5.646 11.233 1.00 92.88 87 LEU A O 1
ATOM 663 N N . LYS A 1 88 ? -7.052 4.194 12.825 1.00 94.25 88 LYS A N 1
ATOM 664 C CA . LYS A 1 88 ? -8.372 3.623 13.041 1.00 94.25 88 LYS A CA 1
ATOM 665 C C . LYS A 1 88 ? -8.808 3.879 14.474 1.00 94.25 88 LYS A C 1
ATOM 667 O O . LYS A 1 88 ? -8.138 3.474 15.418 1.00 94.25 88 LYS A O 1
ATOM 672 N N . VAL A 1 89 ? -9.943 4.545 14.632 1.00 93.56 89 VAL A N 1
ATOM 673 C CA . VAL A 1 89 ? -10.566 4.804 15.932 1.00 93.56 89 VAL A CA 1
ATOM 674 C C . VAL A 1 89 ? -11.805 3.937 16.038 1.00 93.56 89 VAL A C 1
ATOM 676 O O . VAL A 1 89 ? -12.682 4.019 15.183 1.00 93.56 89 VAL A O 1
ATOM 679 N N . GLU A 1 90 ? -11.902 3.134 17.091 1.00 94.31 90 GLU A N 1
ATOM 680 C CA . GLU A 1 90 ? -13.062 2.302 17.391 1.00 94.31 90 GLU A CA 1
ATOM 681 C C . GLU A 1 90 ? -13.647 2.674 18.759 1.00 94.31 90 GLU A C 1
ATOM 683 O O . GLU A 1 90 ? -12.940 2.690 19.764 1.00 94.31 90 GLU A O 1
ATOM 688 N N . LYS A 1 91 ? -14.955 2.939 18.819 1.00 93.19 91 LYS A N 1
ATOM 689 C CA . LYS A 1 91 ? -15.727 3.100 20.056 1.00 93.19 91 LYS A CA 1
ATOM 690 C C . LYS A 1 91 ? -16.599 1.868 20.263 1.00 93.19 91 LYS A C 1
ATOM 692 O O . LYS A 1 91 ? -17.516 1.605 19.491 1.00 93.19 91 LYS A O 1
ATOM 697 N N . ILE A 1 92 ? -16.325 1.127 21.321 1.00 90.56 92 ILE A N 1
ATOM 698 C CA . ILE A 1 92 ? -16.988 -0.107 21.716 1.00 90.56 92 ILE A CA 1
ATOM 699 C C . ILE A 1 92 ? -18.133 0.214 22.680 1.00 90.56 92 ILE A C 1
ATOM 701 O O . ILE A 1 92 ? -17.926 0.545 23.838 1.00 90.56 92 ILE A O 1
ATOM 705 N N . ILE A 1 93 ? -19.362 0.061 22.219 1.00 89.38 93 ILE A N 1
ATOM 706 C CA . ILE A 1 93 ? -20.579 0.180 23.014 1.00 89.38 93 ILE A CA 1
ATOM 707 C C . ILE A 1 93 ? -21.068 -1.237 23.322 1.00 89.38 93 ILE A C 1
ATOM 709 O O . ILE A 1 93 ? -21.660 -1.914 22.479 1.00 89.38 93 ILE A O 1
ATOM 713 N N . SER A 1 94 ? -20.804 -1.712 24.537 1.00 82.31 94 SER A N 1
ATOM 714 C CA . SER A 1 94 ? -21.348 -2.990 25.003 1.00 82.31 94 SER A CA 1
ATOM 715 C C . SER A 1 94 ? -22.835 -2.836 25.308 1.00 82.31 94 SER A C 1
ATOM 717 O O . SER A 1 94 ? -23.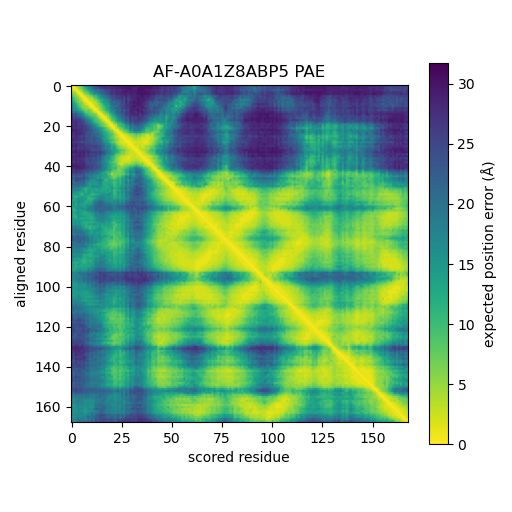212 -2.032 26.158 1.00 82.31 94 SER A O 1
ATOM 719 N N . ILE A 1 95 ? -23.675 -3.609 24.618 1.00 77.12 95 ILE A N 1
ATOM 720 C CA . ILE A 1 95 ? -25.134 -3.590 24.801 1.00 77.12 95 ILE A CA 1
ATOM 721 C C . ILE A 1 95 ? -25.544 -4.656 25.825 1.00 77.12 95 ILE A C 1
ATOM 723 O O . ILE A 1 95 ? -26.432 -4.431 26.642 1.00 77.12 95 ILE A O 1
ATOM 727 N N . SER A 1 96 ? -24.873 -5.810 25.814 1.00 82.50 96 SER A N 1
ATOM 728 C CA . SER A 1 96 ? -25.052 -6.884 26.796 1.00 82.50 96 SER A CA 1
ATOM 729 C C . SER A 1 96 ? -23.784 -7.743 26.904 1.00 82.50 96 SER A C 1
ATOM 731 O O . SER A 1 96 ? -22.779 -7.454 26.256 1.00 82.50 96 SER A O 1
ATOM 733 N N . ALA A 1 97 ? -23.815 -8.809 27.710 1.00 79.56 97 ALA A N 1
ATOM 734 C CA . ALA A 1 97 ? -22.694 -9.747 27.827 1.00 79.56 97 ALA A CA 1
ATOM 735 C C . ALA A 1 97 ? -22.375 -10.492 26.512 1.00 79.56 97 ALA A C 1
ATOM 737 O O . ALA A 1 97 ? -21.236 -10.899 26.311 1.00 79.56 97 ALA A O 1
ATOM 738 N N . SER A 1 98 ? -23.359 -10.640 25.621 1.00 86.69 98 SER A N 1
ATOM 739 C CA . SER A 1 98 ? -23.242 -11.359 24.345 1.00 86.69 98 SER A CA 1
ATOM 740 C C . SER A 1 98 ? -23.354 -10.450 23.120 1.00 86.69 98 SER A C 1
ATOM 742 O O . SER A 1 98 ? -23.343 -10.937 21.994 1.00 86.69 98 SER A O 1
ATOM 744 N N . GLN A 1 99 ? -23.489 -9.132 23.300 1.00 86.88 99 GLN A N 1
ATOM 745 C CA . GLN A 1 99 ? -23.703 -8.201 22.191 1.00 86.88 99 GLN A CA 1
ATOM 746 C C . GLN A 1 99 ? -22.849 -6.949 22.335 1.00 86.88 99 GLN A C 1
ATOM 748 O O . GLN A 1 99 ? -22.896 -6.246 23.352 1.00 86.88 99 GLN A O 1
ATOM 753 N N . LYS A 1 100 ? -22.125 -6.631 21.265 1.00 89.31 100 LYS A N 1
ATOM 754 C CA . LYS A 1 100 ? -21.226 -5.485 21.185 1.00 89.31 100 LYS A CA 1
ATOM 755 C C . LYS A 1 100 ? -21.493 -4.708 19.901 1.00 89.31 100 LYS A C 1
ATOM 757 O O . LYS A 1 100 ? -21.453 -5.264 18.812 1.00 89.31 100 LYS A O 1
ATOM 762 N N . LEU A 1 101 ? -21.717 -3.405 20.025 1.00 90.06 101 LEU A N 1
ATOM 763 C CA . LEU A 1 101 ? -21.744 -2.474 18.902 1.00 90.06 101 LEU A CA 1
ATOM 764 C C . LEU A 1 101 ? -20.421 -1.709 18.881 1.00 90.06 101 LEU A C 1
ATOM 766 O O . LEU A 1 101 ? -20.029 -1.125 19.880 1.00 90.06 101 LEU A O 1
ATOM 770 N N . THR A 1 102 ? -19.723 -1.693 17.757 1.00 92.12 102 THR A N 1
ATOM 771 C CA . THR A 1 102 ? -18.473 -0.949 17.580 1.00 92.12 102 THR A CA 1
ATOM 772 C C . THR A 1 102 ? -18.687 0.119 16.524 1.00 92.12 102 THR A C 1
ATOM 774 O O . THR A 1 102 ? -18.966 -0.215 15.379 1.00 92.12 102 THR A O 1
ATOM 777 N N . LEU A 1 103 ? -18.549 1.392 16.876 1.00 94.00 103 LEU A N 1
ATOM 778 C CA . LEU A 1 103 ? -18.450 2.477 15.899 1.00 94.00 103 LEU A CA 1
ATOM 779 C C . LEU A 1 103 ? -16.992 2.599 15.475 1.00 94.00 103 LEU A C 1
ATOM 781 O O . LEU A 1 103 ? -16.122 2.521 16.339 1.00 94.00 103 LEU A O 1
ATOM 785 N N . TYR A 1 104 ? -16.709 2.797 14.193 1.00 94.44 104 TYR A N 1
ATOM 786 C CA . TYR A 1 104 ? -15.338 2.967 13.726 1.00 94.44 104 TYR A CA 1
ATOM 787 C C . TYR A 1 104 ? -15.200 4.076 12.688 1.00 94.44 104 TYR A C 1
ATOM 789 O O . TYR A 1 104 ? -16.108 4.329 11.894 1.00 94.44 104 TYR A O 1
ATOM 797 N N . ALA A 1 105 ? -14.032 4.709 12.693 1.00 93.88 105 ALA A N 1
ATOM 798 C CA . ALA A 1 105 ? -13.562 5.607 11.651 1.00 93.88 105 ALA A CA 1
ATOM 799 C C . ALA A 1 105 ? -12.127 5.217 11.280 1.00 93.88 105 ALA A C 1
ATOM 801 O O . ALA A 1 105 ? -11.299 5.018 12.168 1.00 93.88 105 ALA A O 1
ATOM 802 N N . ASP A 1 106 ? -11.860 5.074 9.986 1.00 93.44 106 ASP A N 1
ATOM 803 C CA . ASP A 1 106 ? -10.577 4.653 9.422 1.00 93.44 106 ASP A CA 1
ATOM 804 C C . ASP A 1 106 ? -10.058 5.731 8.465 1.00 93.44 106 ASP A C 1
ATOM 806 O O . ASP A 1 106 ? -10.708 6.087 7.473 1.00 93.44 106 ASP A O 1
ATOM 810 N N . PHE A 1 107 ? -8.885 6.258 8.796 1.00 91.81 107 PHE A N 1
ATOM 811 C CA . PHE A 1 107 ? -8.193 7.318 8.087 1.00 91.81 107 PHE A CA 1
ATOM 812 C C . PHE A 1 107 ? -6.870 6.799 7.530 1.00 91.81 107 PHE A C 1
ATOM 814 O O . PHE A 1 107 ? -6.143 6.063 8.198 1.00 91.81 107 PHE A O 1
ATOM 821 N N . SER A 1 108 ? -6.519 7.229 6.322 1.00 90.00 108 SER A N 1
ATOM 822 C CA . SER A 1 108 ? -5.261 6.862 5.674 1.00 90.00 108 SER A CA 1
ATOM 823 C C . SER A 1 108 ? -4.583 8.079 5.075 1.00 90.00 108 SER A C 1
ATOM 825 O O . SER A 1 108 ? -5.049 8.673 4.113 1.00 90.00 108 SER A O 1
ATOM 827 N N . PHE A 1 109 ? -3.445 8.436 5.640 1.00 88.50 109 PHE A N 1
ATOM 828 C CA . PHE A 1 109 ? -2.566 9.482 5.155 1.00 88.50 109 PHE A CA 1
ATOM 829 C C . PHE A 1 109 ? -1.453 8.808 4.364 1.00 88.50 109 PHE A C 1
ATOM 831 O O . PHE A 1 109 ? -0.416 8.431 4.910 1.00 88.50 109 PHE A O 1
ATOM 838 N N . LEU A 1 110 ? -1.718 8.589 3.079 1.00 83.31 110 LEU A N 1
ATOM 839 C CA . LEU A 1 110 ? -0.724 8.073 2.149 1.00 83.31 110 LEU A CA 1
ATOM 840 C C . LEU A 1 110 ? 0.130 9.238 1.651 1.00 83.31 110 LEU A C 1
ATOM 842 O O . LEU A 1 110 ? -0.405 10.256 1.208 1.00 83.31 110 LEU A O 1
ATOM 846 N N . GLY A 1 111 ? 1.449 9.086 1.741 1.00 76.44 111 GLY A N 1
ATOM 847 C CA . GLY A 1 111 ? 2.379 9.975 1.064 1.00 76.44 111 GLY A CA 1
ATOM 848 C C . GLY A 1 111 ? 2.293 9.825 -0.459 1.00 76.44 111 GLY A C 1
ATOM 849 O O . GLY A 1 111 ? 1.654 8.905 -0.978 1.00 76.44 111 GLY A O 1
ATOM 850 N N . ASN A 1 112 ? 2.950 10.73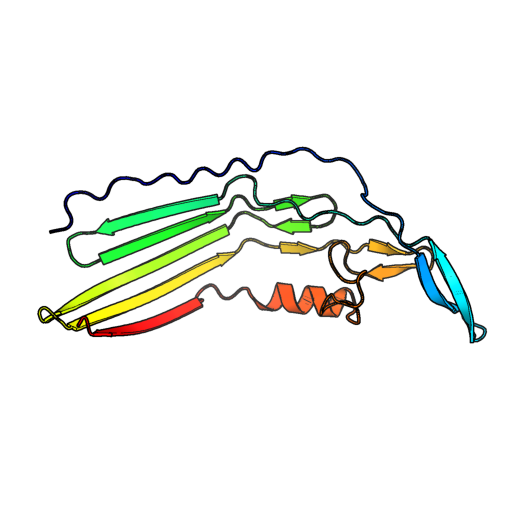1 -1.183 1.00 82.81 112 ASN A N 1
ATOM 851 C CA . ASN A 1 112 ? 3.069 10.616 -2.634 1.00 82.81 112 ASN A CA 1
ATOM 852 C C . ASN A 1 112 ? 3.743 9.293 -3.011 1.00 82.81 112 ASN A C 1
ATOM 854 O O . ASN A 1 112 ? 4.686 8.853 -2.352 1.00 82.81 112 ASN A O 1
ATOM 858 N N . GLN A 1 113 ? 3.254 8.688 -4.087 1.00 84.50 113 GLN A N 1
ATOM 859 C CA . GLN A 1 113 ? 3.846 7.505 -4.691 1.00 84.50 113 GLN A CA 1
ATOM 860 C C . GLN A 1 113 ? 4.193 7.824 -6.137 1.00 84.50 113 GLN A C 1
ATOM 862 O O . GLN A 1 113 ? 3.405 8.453 -6.846 1.00 84.50 113 GLN A O 1
ATOM 867 N N . GLU A 1 114 ? 5.368 7.389 -6.560 1.00 85.81 114 GLU A N 1
ATOM 868 C CA . GLU A 1 114 ? 5.883 7.599 -7.901 1.00 85.81 114 GLU A CA 1
ATOM 869 C C . GLU A 1 114 ? 6.422 6.276 -8.441 1.00 85.81 114 GLU A C 1
ATOM 871 O O . GLU A 1 114 ? 7.350 5.685 -7.884 1.00 85.81 114 GLU A O 1
ATOM 876 N N . ASN A 1 115 ? 5.829 5.809 -9.539 1.00 85.81 115 ASN A N 1
ATOM 877 C CA . ASN A 1 115 ? 6.377 4.725 -10.341 1.00 85.81 115 ASN A CA 1
ATOM 878 C C . ASN A 1 115 ? 7.221 5.340 -11.461 1.00 85.81 115 ASN A C 1
ATOM 880 O O . ASN A 1 115 ? 6.771 6.253 -12.151 1.00 85.81 115 ASN A O 1
ATOM 884 N N . ILE A 1 116 ? 8.431 4.827 -11.673 1.00 86.31 116 ILE A N 1
ATOM 885 C CA . ILE A 1 116 ? 9.294 5.253 -12.780 1.00 86.31 116 ILE A CA 1
ATOM 886 C C . ILE A 1 116 ? 9.257 4.150 -13.843 1.00 86.31 116 ILE A C 1
ATOM 888 O O . ILE A 1 116 ? 9.554 2.995 -13.522 1.00 86.31 116 ILE A O 1
ATOM 892 N N . PRO A 1 117 ? 8.938 4.462 -15.112 1.00 84.25 117 PRO A N 1
ATOM 893 C CA . PRO A 1 117 ? 8.824 3.444 -16.145 1.00 84.25 117 PRO A CA 1
ATOM 894 C C . PRO A 1 117 ? 10.173 2.791 -16.472 1.00 84.25 117 PRO A C 1
ATOM 896 O O . PRO A 1 117 ? 11.260 3.378 -16.346 1.00 84.25 117 PRO A O 1
ATOM 899 N N . CYS A 1 118 ? 10.090 1.552 -16.941 1.00 78.94 118 CYS A N 1
ATOM 900 C CA . CYS A 1 118 ? 11.166 0.877 -17.649 1.00 78.94 118 CYS A CA 1
ATOM 901 C C . CYS A 1 118 ? 10.939 1.027 -19.151 1.00 78.94 118 CYS A C 1
ATOM 903 O O . CYS A 1 118 ? 9.801 1.163 -19.593 1.00 78.94 118 CYS A O 1
ATOM 905 N N . VAL A 1 119 ? 12.026 1.030 -19.920 1.00 77.69 119 VAL A N 1
ATOM 906 C CA . VAL A 1 119 ? 11.997 1.214 -21.373 1.00 77.69 119 VAL A CA 1
ATOM 907 C C . VAL A 1 119 ? 12.712 0.038 -22.008 1.00 77.69 119 VAL A C 1
ATOM 909 O O . VAL A 1 119 ? 13.857 -0.236 -21.655 1.00 77.69 119 VAL A O 1
ATOM 912 N N . ASP A 1 120 ? 12.035 -0.663 -22.909 1.00 70.50 120 ASP A N 1
ATOM 913 C CA . ASP A 1 120 ? 12.636 -1.776 -23.635 1.00 70.50 120 ASP A CA 1
ATOM 914 C C . ASP A 1 120 ? 13.535 -1.310 -24.797 1.00 70.50 120 ASP A C 1
ATOM 916 O O . ASP A 1 120 ? 13.645 -0.120 -25.101 1.00 70.50 120 ASP A O 1
ATOM 920 N N . SER A 1 121 ? 14.186 -2.254 -25.483 1.00 66.56 121 SER A N 1
ATOM 921 C CA . SER A 1 121 ? 15.076 -1.960 -26.617 1.00 66.56 121 SER A CA 1
ATOM 922 C C . SER A 1 121 ? 14.385 -1.284 -27.810 1.00 66.56 121 SER A C 1
ATOM 924 O O . SER A 1 121 ? 15.070 -0.783 -28.699 1.00 66.56 121 SER A O 1
ATOM 926 N N . THR A 1 122 ? 13.051 -1.302 -27.868 1.00 68.12 122 THR A N 1
ATOM 927 C CA . THR A 1 122 ? 12.246 -0.666 -28.922 1.00 68.12 122 THR A CA 1
ATOM 928 C C . THR A 1 122 ? 11.731 0.717 -28.515 1.00 68.12 122 THR A C 1
ATOM 930 O O . THR A 1 122 ? 11.134 1.413 -29.332 1.00 68.12 122 THR A O 1
ATOM 933 N N . GLY A 1 123 ? 11.991 1.146 -27.274 1.00 71.00 123 GLY A N 1
ATOM 934 C CA . GLY A 1 123 ? 11.541 2.428 -26.736 1.00 71.00 123 GLY A CA 1
ATOM 935 C C . GLY A 1 123 ? 10.156 2.388 -26.087 1.00 71.00 123 GLY A C 1
ATOM 936 O O . GLY A 1 123 ? 9.650 3.438 -25.690 1.00 71.00 123 GLY A O 1
ATOM 937 N N . LYS A 1 124 ? 9.529 1.212 -25.954 1.00 73.88 124 LYS A N 1
ATOM 938 C CA . LYS A 1 124 ? 8.214 1.082 -25.317 1.00 73.88 124 LYS A CA 1
ATOM 939 C C . LYS A 1 124 ? 8.356 1.061 -23.793 1.00 73.88 124 LYS A C 1
ATOM 941 O O . LYS A 1 124 ? 9.244 0.415 -23.234 1.00 73.88 124 LYS A O 1
ATOM 946 N N . THR A 1 125 ? 7.459 1.788 -23.125 1.00 79.25 125 THR A N 1
ATOM 947 C CA . THR A 1 125 ? 7.397 1.891 -21.665 1.00 79.25 125 THR A CA 1
ATOM 948 C C . THR A 1 125 ? 6.555 0.775 -21.053 1.00 79.25 125 THR A C 1
ATOM 950 O O . THR A 1 125 ? 5.525 0.371 -21.595 1.00 79.25 125 THR A O 1
ATOM 953 N N . PHE A 1 126 ? 6.984 0.280 -19.896 1.00 76.62 126 PHE A N 1
ATOM 954 C CA . PHE A 1 126 ? 6.252 -0.710 -19.107 1.00 76.62 126 PHE A CA 1
ATOM 955 C C . PHE A 1 126 ? 6.607 -0.585 -17.618 1.00 76.62 126 PHE A C 1
ATOM 957 O O . PHE A 1 126 ? 7.533 0.138 -17.233 1.00 76.62 126 PHE A O 1
ATOM 964 N N . HIS A 1 127 ? 5.855 -1.277 -16.762 1.00 79.31 127 HIS A N 1
ATOM 965 C CA . HIS A 1 127 ? 6.041 -1.216 -15.317 1.00 79.31 127 HIS A CA 1
ATOM 966 C C . HIS A 1 127 ? 7.178 -2.140 -14.859 1.00 79.31 127 HIS A C 1
ATOM 968 O O . HIS A 1 127 ? 7.158 -3.340 -15.098 1.00 79.31 127 HIS A O 1
ATOM 974 N N . CYS A 1 128 ? 8.173 -1.611 -14.149 1.00 76.56 128 CYS A N 1
ATOM 975 C CA . CYS A 1 128 ? 9.375 -2.379 -13.789 1.00 76.56 128 CYS A CA 1
ATOM 976 C C . CYS A 1 128 ? 9.128 -3.547 -12.814 1.00 76.56 128 CYS A C 1
ATOM 978 O O . CYS A 1 128 ? 9.962 -4.444 -12.712 1.00 76.56 128 CYS A O 1
ATOM 980 N N . TYR A 1 129 ? 7.998 -3.515 -12.099 1.00 72.94 129 TYR A N 1
ATOM 981 C CA . TYR A 1 129 ? 7.596 -4.510 -11.092 1.00 72.94 129 TYR A CA 1
ATOM 982 C C . TYR A 1 129 ? 6.405 -5.383 -11.515 1.00 72.94 129 TYR A C 1
ATOM 984 O O . TYR A 1 129 ? 6.029 -6.287 -10.775 1.00 72.94 129 TYR A O 1
ATOM 992 N N . HIS A 1 130 ? 5.782 -5.094 -12.663 1.00 68.50 130 HIS A N 1
ATOM 993 C CA . HIS A 1 130 ? 4.568 -5.771 -13.125 1.00 68.50 130 HIS A CA 1
ATOM 994 C C . HIS A 1 130 ? 4.687 -6.125 -14.606 1.00 68.50 130 HIS A C 1
ATOM 996 O O . HIS A 1 130 ? 5.247 -5.366 -15.389 1.00 68.50 130 HIS A O 1
ATOM 1002 N N . GLY A 1 131 ? 4.126 -7.267 -14.998 1.00 53.56 131 GLY A N 1
ATOM 1003 C CA . GLY A 1 131 ? 3.879 -7.552 -16.413 1.00 53.56 131 GLY A CA 1
ATOM 1004 C C . GLY A 1 131 ? 4.998 -8.233 -17.202 1.00 53.56 131 GLY A C 1
ATOM 1005 O O . GLY A 1 131 ? 5.255 -7.901 -18.354 1.00 53.56 131 GLY A O 1
ATOM 1006 N N . VAL A 1 132 ? 5.589 -9.279 -16.627 1.00 52.25 132 VAL A N 1
ATOM 1007 C CA . VAL A 1 132 ? 6.482 -10.206 -17.364 1.00 52.25 132 VAL A CA 1
ATOM 1008 C C . VAL A 1 132 ? 5.955 -11.623 -17.422 1.00 52.25 132 VAL A C 1
ATOM 1010 O O . VAL A 1 132 ? 6.273 -12.389 -18.329 1.00 52.25 132 VAL A O 1
ATOM 1013 N N . VAL A 1 133 ? 5.174 -11.988 -16.413 1.00 55.88 133 VAL A N 1
ATOM 1014 C CA . VAL A 1 133 ? 4.621 -13.323 -16.292 1.00 55.88 133 VAL A CA 1
ATOM 1015 C C . VAL A 1 133 ? 3.205 -13.254 -16.847 1.00 55.88 133 VAL A C 1
ATOM 1017 O O . VAL A 1 133 ? 2.421 -12.458 -16.339 1.00 55.88 133 VAL A O 1
ATOM 1020 N N . PRO A 1 134 ? 2.827 -14.098 -17.821 1.00 56.78 134 PRO A N 1
ATOM 1021 C CA . PRO A 1 134 ? 1.451 -14.155 -18.322 1.00 56.78 134 PRO A CA 1
ATOM 1022 C C . PRO A 1 134 ? 0.393 -14.437 -17.240 1.00 56.78 134 PRO A C 1
ATOM 1024 O O . PRO A 1 134 ? -0.797 -14.260 -17.477 1.00 56.78 134 PRO A O 1
ATOM 1027 N N . ALA A 1 135 ? 0.821 -14.902 -16.063 1.00 61.34 135 ALA A N 1
ATOM 1028 C CA . ALA A 1 135 ? -0.019 -15.110 -14.888 1.00 61.34 135 ALA A CA 1
ATOM 1029 C C . ALA A 1 135 ? -0.261 -13.834 -14.054 1.00 61.34 135 ALA A C 1
ATOM 1031 O O . ALA A 1 135 ? -1.120 -13.852 -13.176 1.00 61.34 135 ALA A O 1
ATOM 1032 N N . ASP A 1 136 ? 0.486 -12.749 -14.286 1.00 63.56 136 ASP A N 1
ATOM 1033 C CA . ASP A 1 136 ? 0.274 -11.462 -13.618 1.00 63.56 136 ASP A CA 1
ATOM 1034 C C . ASP A 1 136 ? -0.975 -10.782 -14.219 1.00 63.56 136 ASP A C 1
ATOM 1036 O O . ASP A 1 136 ? -1.032 -10.595 -15.439 1.00 63.56 136 ASP A O 1
ATOM 1040 N N . PRO A 1 137 ? -1.981 -10.392 -13.410 1.00 70.38 137 PRO A N 1
ATOM 1041 C CA . PRO A 1 137 ? -3.184 -9.721 -13.908 1.00 70.38 137 PRO A CA 1
ATOM 1042 C C . PRO A 1 137 ? -2.896 -8.402 -14.640 1.00 70.38 137 PRO A C 1
ATOM 1044 O O . 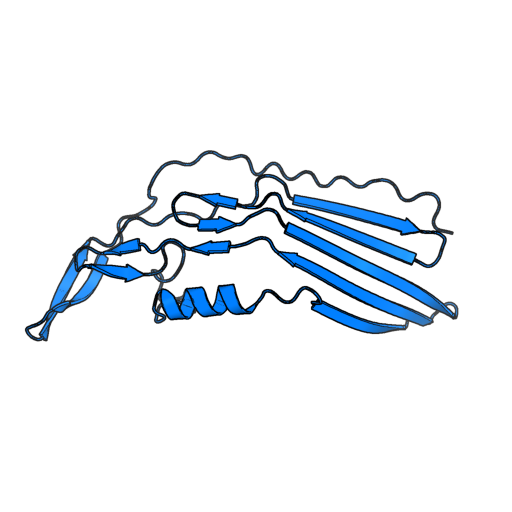PRO A 1 137 ? -3.735 -7.945 -15.414 1.00 70.38 137 PRO A O 1
ATOM 1047 N N . TYR A 1 138 ? -1.724 -7.803 -14.426 1.00 70.56 138 TYR A N 1
ATOM 1048 C CA . TYR A 1 138 ? -1.307 -6.555 -15.060 1.00 70.56 138 TYR A CA 1
ATOM 1049 C C . TYR A 1 138 ? -0.472 -6.766 -16.335 1.00 70.56 138 TYR A C 1
ATOM 1051 O O . TYR A 1 138 ? -0.025 -5.794 -16.932 1.00 70.56 138 TYR A O 1
ATOM 1059 N N . TYR A 1 139 ? -0.277 -8.011 -16.792 1.00 65.94 139 TYR A N 1
ATOM 1060 C CA . TYR A 1 139 ? 0.591 -8.346 -17.934 1.00 65.94 139 TYR A CA 1
ATOM 1061 C C . TYR A 1 139 ? 0.235 -7.648 -19.251 1.00 65.94 139 TYR A C 1
ATOM 1063 O O . TYR A 1 139 ? 1.121 -7.317 -20.035 1.00 65.94 139 TYR A O 1
ATOM 1071 N N . LEU A 1 140 ? -1.054 -7.425 -19.505 1.00 68.06 140 LEU A N 1
ATOM 1072 C CA . LEU A 1 140 ? -1.526 -6.814 -20.751 1.00 68.06 140 LEU A CA 1
ATOM 1073 C C . LEU A 1 140 ? -1.717 -5.297 -20.654 1.00 68.06 140 LEU A C 1
ATOM 1075 O O . LEU A 1 140 ? -2.066 -4.678 -21.657 1.00 68.06 140 LEU A O 1
ATOM 1079 N N . LEU A 1 141 ? -1.522 -4.714 -19.471 1.00 73.94 141 LEU A N 1
ATOM 1080 C CA . LEU A 1 141 ? -1.763 -3.296 -19.236 1.00 73.94 141 LEU A CA 1
ATOM 1081 C C . LEU A 1 141 ? -0.506 -2.477 -19.534 1.00 73.94 141 LEU A C 1
ATOM 1083 O O . LEU A 1 141 ? 0.625 -2.896 -19.279 1.00 73.94 141 LEU A O 1
ATOM 1087 N N . SER A 1 142 ? -0.714 -1.291 -20.092 1.00 79.56 142 SER A N 1
ATOM 1088 C CA . SER A 1 142 ? 0.335 -0.293 -20.280 1.00 79.56 142 SER A CA 1
ATOM 1089 C C . SER A 1 142 ? 0.822 0.267 -18.940 1.00 79.56 142 SER A C 1
ATOM 1091 O O . SER A 1 142 ? 0.161 0.134 -17.908 1.00 79.56 142 SER A O 1
ATOM 1093 N N . PHE A 1 143 ? 1.990 0.921 -18.956 1.00 84.12 143 PHE A N 1
ATOM 1094 C CA . PHE A 1 143 ? 2.498 1.618 -17.773 1.00 84.12 143 PHE A CA 1
ATOM 1095 C C . PHE A 1 143 ? 1.462 2.602 -17.208 1.00 84.12 143 PHE A C 1
ATOM 1097 O O . PHE A 1 143 ? 1.196 2.557 -16.011 1.00 84.12 143 PHE A O 1
ATOM 1104 N N . ASP A 1 144 ? 0.846 3.419 -18.067 1.00 84.25 144 ASP A N 1
ATOM 1105 C CA . ASP A 1 144 ? -0.114 4.450 -17.657 1.00 84.25 144 ASP A CA 1
ATOM 1106 C C . ASP A 1 144 ? -1.377 3.837 -17.029 1.00 84.25 144 ASP A C 1
ATOM 1108 O O . ASP A 1 144 ? -1.832 4.294 -15.985 1.00 84.25 144 ASP A O 1
ATOM 1112 N N . GLU A 1 145 ? -1.901 2.744 -17.596 1.00 83.12 145 GLU A N 1
ATOM 1113 C CA . GLU A 1 145 ? -3.065 2.038 -17.037 1.00 83.12 145 GLU A CA 1
ATOM 1114 C C . GLU A 1 145 ? -2.777 1.456 -15.649 1.00 83.12 145 GLU A C 1
ATOM 1116 O O . GLU A 1 145 ? -3.631 1.500 -14.761 1.00 83.12 145 GLU A O 1
ATOM 1121 N N . ILE A 1 146 ? -1.575 0.911 -15.443 1.00 81.69 146 ILE A N 1
ATOM 1122 C CA . ILE A 1 146 ? -1.153 0.403 -14.135 1.00 81.69 146 ILE A CA 1
ATOM 1123 C C . ILE A 1 146 ? -0.978 1.569 -13.159 1.00 81.69 146 ILE A C 1
ATOM 1125 O O . ILE A 1 146 ? -1.489 1.517 -12.040 1.00 81.69 146 ILE A O 1
ATOM 1129 N N . ASP A 1 147 ? -0.293 2.633 -13.570 1.00 84.00 147 ASP A N 1
ATOM 1130 C CA . ASP A 1 147 ? -0.013 3.794 -12.726 1.00 84.00 147 ASP A CA 1
ATOM 1131 C C . ASP A 1 147 ? -1.305 4.508 -12.284 1.00 84.00 147 ASP A C 1
ATOM 1133 O O . ASP A 1 147 ? -1.453 4.862 -11.111 1.00 84.00 147 ASP A O 1
ATOM 1137 N N . ASP A 1 148 ? -2.307 4.595 -13.161 1.00 83.50 148 ASP A N 1
ATOM 1138 C CA . ASP A 1 148 ? -3.638 5.118 -12.839 1.00 83.50 148 ASP A CA 1
ATOM 1139 C C . ASP A 1 148 ? -4.372 4.271 -11.785 1.00 83.50 148 ASP A C 1
ATOM 1141 O O . ASP A 1 148 ? -5.040 4.813 -10.895 1.00 83.50 148 ASP A O 1
ATOM 1145 N N . ILE A 1 149 ? -4.239 2.940 -11.823 1.00 79.50 149 ILE A N 1
ATOM 1146 C CA . ILE A 1 149 ? -4.811 2.045 -10.799 1.00 79.50 149 ILE A CA 1
ATOM 1147 C C . ILE A 1 149 ? -4.204 2.330 -9.417 1.00 79.50 149 ILE A C 1
ATOM 1149 O O . ILE A 1 149 ? -4.905 2.234 -8.400 1.00 79.50 149 ILE A O 1
ATOM 1153 N N . TYR A 1 150 ? -2.918 2.682 -9.360 1.00 74.25 150 TYR A N 1
ATOM 1154 C CA . TYR A 1 150 ? -2.227 3.003 -8.111 1.00 74.25 150 TYR A CA 1
ATOM 1155 C C . TYR A 1 150 ? -2.519 4.430 -7.626 1.00 74.25 150 TYR A C 1
ATOM 1157 O O . TYR A 1 150 ? -2.776 4.623 -6.435 1.00 74.25 150 TYR A O 1
ATOM 1165 N N . LYS A 1 151 ? -2.576 5.416 -8.528 1.0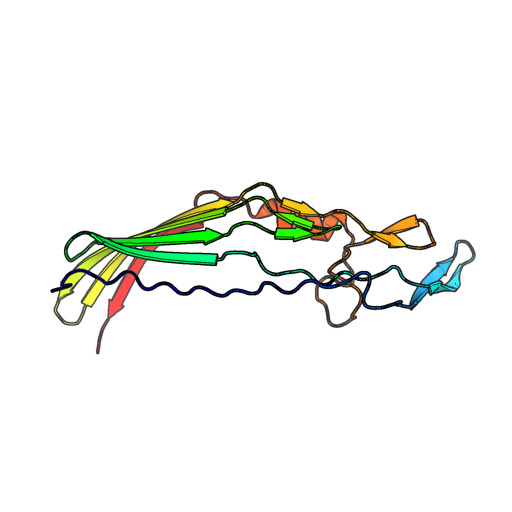0 73.31 151 LYS A N 1
ATOM 1166 C CA . LYS A 1 151 ? -2.844 6.826 -8.193 1.00 73.31 151 LYS A CA 1
ATOM 1167 C C . LYS A 1 151 ? -4.269 7.081 -7.696 1.00 73.31 151 LYS A C 1
ATOM 1169 O O . LYS A 1 151 ? -4.468 7.900 -6.801 1.00 73.31 151 LYS A O 1
ATOM 1174 N N . ASN A 1 152 ? -5.264 6.344 -8.193 1.00 61.59 152 ASN A N 1
ATOM 1175 C CA . ASN A 1 152 ? -6.677 6.556 -7.844 1.00 61.59 152 ASN A CA 1
ATOM 1176 C C . ASN A 1 152 ? -7.087 6.114 -6.419 1.00 61.59 152 ASN A C 1
ATOM 1178 O O . ASN A 1 152 ? -8.267 6.167 -6.073 1.00 61.59 152 ASN A O 1
ATOM 1182 N N . LYS A 1 153 ? -6.150 5.678 -5.563 1.00 61.47 153 LYS A N 1
ATOM 1183 C CA . LYS A 1 153 ? -6.458 5.127 -4.226 1.00 61.47 153 LYS A CA 1
ATOM 1184 C C . LYS A 1 153 ? -6.244 6.083 -3.050 1.00 61.47 153 LYS A C 1
ATOM 1186 O O . LYS A 1 153 ? -6.438 5.675 -1.904 1.00 61.47 153 LYS A O 1
ATOM 1191 N N . ILE A 1 154 ? -5.886 7.342 -3.292 1.00 64.25 154 ILE A N 1
ATOM 1192 C CA . ILE A 1 154 ? -5.610 8.302 -2.213 1.00 64.25 154 ILE A CA 1
ATOM 1193 C C . ILE A 1 154 ? -6.919 8.963 -1.754 1.00 64.25 154 ILE A C 1
ATOM 1195 O O . ILE A 1 154 ? -7.250 10.077 -2.152 1.00 64.25 154 ILE A O 1
ATOM 1199 N N . ASN A 1 155 ? -7.684 8.268 -0.907 1.00 72.88 155 ASN A N 1
ATOM 1200 C CA . ASN A 1 155 ? -8.767 8.876 -0.133 1.00 72.88 155 ASN A CA 1
ATOM 1201 C C . ASN A 1 155 ? -8.369 8.910 1.352 1.00 72.88 155 ASN A C 1
ATOM 1203 O O . ASN A 1 155 ? -8.179 7.840 1.939 1.00 72.88 155 ASN A O 1
ATOM 1207 N N . PRO A 1 156 ? -8.265 10.100 1.979 1.00 81.00 156 PRO A N 1
ATOM 1208 C CA . PRO A 1 156 ? -7.879 10.211 3.381 1.00 81.00 156 PRO A CA 1
ATOM 1209 C C . PRO A 1 156 ? -8.861 9.541 4.344 1.00 81.00 156 PRO A C 1
ATOM 1211 O O . PRO A 1 156 ? -8.481 9.198 5.461 1.00 81.00 156 PRO A O 1
ATOM 1214 N N . ILE A 1 157 ? -10.109 9.326 3.921 1.00 85.56 157 ILE A N 1
ATOM 1215 C CA . ILE A 1 157 ? -11.126 8.614 4.692 1.00 85.56 157 ILE A CA 1
ATOM 1216 C C . ILE A 1 157 ? -11.385 7.276 4.003 1.00 85.56 157 ILE A C 1
ATOM 1218 O O . ILE A 1 157 ? -12.009 7.223 2.944 1.00 85.56 157 ILE A O 1
ATOM 1222 N N . ARG A 1 158 ? -10.927 6.181 4.616 1.00 85.00 158 ARG A N 1
ATOM 1223 C CA . ARG A 1 158 ? -11.167 4.825 4.099 1.00 85.00 158 ARG A CA 1
ATOM 1224 C C . ARG A 1 158 ? -12.572 4.341 4.416 1.00 85.00 158 ARG A C 1
ATOM 1226 O O . ARG A 1 158 ? -13.164 3.610 3.628 1.00 85.00 158 ARG A O 1
ATOM 1233 N N . GLY A 1 159 ? -13.109 4.747 5.566 1.00 88.56 159 GLY A N 1
ATOM 1234 C CA . GLY A 1 159 ? -14.456 4.369 5.960 1.00 88.56 159 GLY A CA 1
ATOM 1235 C C . GLY A 1 159 ? -14.881 4.926 7.309 1.00 88.56 159 GLY A C 1
ATOM 1236 O O . GLY A 1 159 ? -14.068 5.178 8.195 1.00 88.56 159 GLY A O 1
ATOM 1237 N N . ILE A 1 160 ? -16.191 5.090 7.460 1.00 93.06 160 ILE A N 1
ATOM 1238 C CA . ILE A 1 160 ? -16.857 5.384 8.727 1.00 93.06 160 ILE A CA 1
ATOM 1239 C C . ILE A 1 160 ? -18.047 4.437 8.803 1.00 93.06 160 ILE A C 1
ATOM 1241 O O . ILE A 1 160 ? -18.789 4.299 7.829 1.00 93.06 160 ILE A O 1
ATOM 1245 N N . GLY A 1 161 ? -18.239 3.771 9.935 1.00 93.00 161 GLY A N 1
ATOM 1246 C CA . GLY A 1 161 ? -19.319 2.806 10.047 1.00 93.00 161 GLY A CA 1
ATOM 1247 C C . GLY A 1 161 ? -19.534 2.271 11.448 1.00 93.00 161 GLY A C 1
ATOM 1248 O O . GLY A 1 161 ? -18.971 2.748 12.433 1.00 93.00 161 GLY A O 1
ATOM 1249 N N . PHE A 1 162 ? -20.382 1.252 11.519 1.00 92.00 162 PHE A N 1
ATOM 1250 C CA . PHE A 1 162 ? -20.622 0.487 12.728 1.00 92.00 162 PHE A CA 1
ATOM 1251 C C . PHE A 1 162 ? -20.530 -1.008 12.423 1.00 92.00 162 PHE A C 1
ATOM 1253 O O . PHE A 1 162 ? -20.837 -1.455 11.319 1.00 92.00 162 PHE A O 1
ATOM 1260 N N . ARG A 1 163 ? -20.098 -1.784 13.411 1.00 91.62 163 ARG A N 1
ATOM 1261 C CA . ARG A 1 163 ? -20.058 -3.244 13.395 1.00 91.62 163 ARG A CA 1
ATOM 1262 C C . ARG A 1 163 ? -20.845 -3.751 14.591 1.00 91.62 163 ARG A C 1
ATOM 1264 O O . ARG A 1 163 ? -20.617 -3.290 15.706 1.00 91.62 163 ARG A O 1
ATOM 1271 N N . TYR A 1 164 ? -21.768 -4.672 14.364 1.00 89.00 164 TYR A N 1
ATOM 1272 C CA . TYR A 1 164 ? -22.525 -5.320 15.428 1.00 89.00 164 TYR A CA 1
ATOM 1273 C C . TYR A 1 164 ? -22.067 -6.772 15.543 1.00 89.00 164 TYR A C 1
ATOM 1275 O O . TYR A 1 164 ? -22.197 -7.540 14.594 1.00 89.00 164 TYR A O 1
ATOM 1283 N N . ASP A 1 165 ? -21.512 -7.115 16.698 1.00 88.94 165 ASP A N 1
ATOM 1284 C CA . ASP A 1 165 ? -20.923 -8.412 16.997 1.00 88.94 165 ASP A CA 1
ATOM 1285 C C . ASP A 1 165 ? -21.820 -9.149 18.011 1.00 88.94 165 ASP A C 1
ATOM 1287 O O . ASP A 1 165 ? -22.136 -8.608 19.078 1.00 88.94 165 ASP A O 1
ATOM 1291 N N . ILE A 1 166 ? -22.219 -10.385 17.686 1.00 84.12 166 ILE A N 1
ATOM 1292 C CA . ILE A 1 166 ? -22.912 -11.310 18.597 1.00 84.12 166 ILE A CA 1
ATOM 1293 C C . ILE A 1 166 ? -21.900 -12.370 19.032 1.00 84.12 166 ILE A C 1
ATOM 1295 O O . ILE A 1 166 ? -21.325 -13.060 18.193 1.00 84.12 166 ILE A O 1
ATOM 1299 N N . ILE A 1 167 ? -21.675 -12.483 20.337 1.00 79.19 167 ILE A N 1
ATOM 1300 C CA . ILE A 1 167 ? -20.755 -13.445 20.945 1.00 79.19 167 ILE A CA 1
ATOM 1301 C C . ILE A 1 167 ? -21.603 -14.586 21.512 1.00 79.19 167 ILE A C 1
ATOM 1303 O O . ILE A 1 167 ? -22.479 -14.339 22.345 1.00 79.19 167 ILE A O 1
ATOM 1307 N N . PHE A 1 168 ? -21.365 -15.803 21.022 1.00 70.19 168 PHE A N 1
ATOM 1308 C CA . PHE A 1 168 ? -22.035 -17.030 21.462 1.00 70.19 168 PHE A CA 1
ATOM 1309 C C . PHE A 1 168 ? -21.242 -17.736 22.560 1.00 70.19 168 PHE A C 1
ATOM 1311 O O . PHE A 1 168 ? -19.992 -17.714 22.484 1.00 70.19 168 PHE A O 1
#

Nearest PDB structures (foldseek):
  7tt4-assembly1_A  TM=3.700E-01  e=4.285E+00  Escherichia coli
  8q0g-assembly1_A  TM=3.715E-01  e=7.930E+00  Escherichia coli
  7tsz-assembly1_A  TM=3.539E-01  e=8.348E+00  Escherichia coli

Sequence (168 aa):
MFSALGLSFIYLTGGGTIEGPVHSYQYEYTAEYGVRAVADGTHFYTRENSTLELEFLIGLGTDVLLTANIDSGIDTPKFNAAPSLSLKVEKIISISASQKLTLYADFSFLGNQENIPCVDSTGKTFHCYHGVVPADPYYLLSFDEIDDIYKNKINPIRGIGFRYDIIF

Radius of gyration: 22.73 Å; Cα contacts (8 Å, |Δi|>4): 330; chains: 1; bounding box: 47×28×74 Å